Protein AF-A0A838JXH2-F1 (afdb_monomer_lite)

Secondary structure (DSSP, 8-state):
---HHHHHHHHHHHHHHHTSSS-HHHHHHHHHHHTGGG--GGGS-GGGHHHHHHHHHHHH-S--SSSS-HHHHHHHHS-HHHHHHHHHHHHHHHHHHHHHHHHHHT-

Foldseek 3Di:
DADLVLLLVLLVQLLVLCPDDDALLVSNLVSCVRRLVVDDLNNDDPVCSVLSVVLVCQQQVACDPDPDHSNNVSSVPDDSVSSVVSSVSSVVSSVVSVVVVVVVVVD

Radius of gyration: 13.8 Å; chains: 1; bounding box: 30×27×40 Å

Sequence (107 aa):
MEDVNYTYEKLMVAVSTLTGPGDIRARLLDAF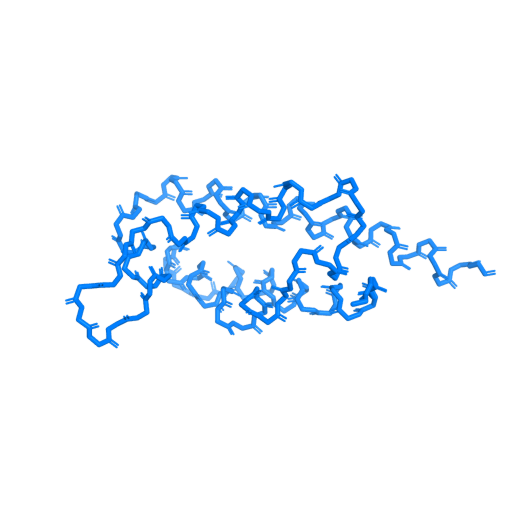ISGLHVLGSNDFPEELRDDWLEIMQALTWLPAERDEGTAQRTVEAMSDDEAREVASQVFSLFLQVAERYCRAEES

pLDDT: mean 93.93, std 7.12, range [55.19, 98.44]

Structure (mmCIF, N/CA/C/O backbone):
data_AF-A0A838JXH2-F1
#
_entry.id   AF-A0A838JXH2-F1
#
loop_
_atom_site.group_PDB
_atom_site.id
_atom_site.type_symbol
_atom_site.label_atom_id
_atom_site.label_alt_id
_atom_site.label_comp_id
_atom_site.label_asym_id
_atom_site.label_entity_id
_atom_site.label_seq_id
_atom_site.pdbx_PDB_ins_code
_atom_site.Cartn_x
_atom_site.Cartn_y
_atom_site.Cartn_z
_atom_site.occupancy
_atom_site.B_iso_or_equiv
_atom_site.auth_seq_id
_atom_site.auth_comp_id
_atom_site.auth_asym_id
_atom_site.auth_atom_id
_atom_site.pdbx_PDB_model_num
ATOM 1 N N . MET A 1 1 ? 14.151 8.488 -9.817 1.00 60.69 1 MET A N 1
ATOM 2 C CA . MET A 1 1 ? 14.601 7.937 -11.112 1.00 60.69 1 MET A CA 1
ATOM 3 C C . MET A 1 1 ? 13.852 6.643 -11.210 1.00 60.69 1 MET A C 1
ATOM 5 O O . MET A 1 1 ? 13.876 5.925 -10.224 1.00 60.69 1 MET A O 1
ATOM 9 N N . GLU A 1 2 ? 13.165 6.401 -12.317 1.00 83.00 2 GLU A N 1
ATOM 10 C CA . GLU A 1 2 ? 12.415 5.161 -12.487 1.00 83.00 2 GLU A CA 1
ATOM 11 C C . GLU A 1 2 ? 13.368 3.970 -12.335 1.00 83.00 2 GLU A C 1
ATOM 13 O O . GLU A 1 2 ? 14.375 3.888 -13.041 1.00 83.00 2 GLU A O 1
ATOM 18 N N . ASP A 1 3 ? 13.083 3.108 -11.362 1.00 88.06 3 ASP A N 1
ATOM 19 C CA . ASP A 1 3 ? 13.877 1.924 -11.047 1.00 88.06 3 ASP A CA 1
ATOM 20 C C . ASP A 1 3 ? 12.912 0.786 -10.713 1.00 88.06 3 ASP A C 1
ATOM 22 O O . ASP A 1 3 ? 12.393 0.661 -9.598 1.00 88.06 3 ASP A O 1
ATOM 26 N N . VAL A 1 4 ? 12.630 -0.025 -11.732 1.00 91.06 4 VAL A N 1
ATOM 27 C CA . VAL A 1 4 ? 11.677 -1.136 -11.651 1.00 91.06 4 VAL A CA 1
ATOM 28 C C . VAL A 1 4 ? 12.145 -2.200 -10.657 1.00 91.06 4 VAL A C 1
ATOM 30 O O . VAL A 1 4 ? 11.304 -2.789 -9.982 1.00 91.06 4 VAL A O 1
ATOM 33 N N . ASN A 1 5 ? 13.456 -2.409 -10.498 1.00 94.06 5 ASN A N 1
ATOM 34 C CA . ASN A 1 5 ? 13.995 -3.397 -9.561 1.00 94.06 5 ASN A CA 1
ATOM 35 C C . ASN A 1 5 ? 13.774 -2.941 -8.120 1.00 94.06 5 ASN A C 1
ATOM 37 O O . ASN A 1 5 ? 13.196 -3.676 -7.319 1.00 94.06 5 ASN A O 1
ATOM 41 N N . TYR A 1 6 ? 14.154 -1.699 -7.812 1.00 94.94 6 TYR A N 1
ATOM 42 C CA . TYR A 1 6 ? 13.907 -1.104 -6.499 1.00 94.94 6 TYR A CA 1
ATOM 43 C C . TYR A 1 6 ? 12.409 -1.089 -6.164 1.00 94.94 6 TYR A C 1
ATOM 45 O O . TYR A 1 6 ? 12.004 -1.511 -5.078 1.00 94.94 6 TYR A O 1
ATOM 53 N N . THR A 1 7 ? 11.572 -0.665 -7.113 1.00 96.56 7 THR A N 1
ATOM 54 C CA . THR A 1 7 ? 10.113 -0.611 -6.940 1.00 96.56 7 THR A CA 1
ATOM 55 C C . THR A 1 7 ? 9.527 -1.997 -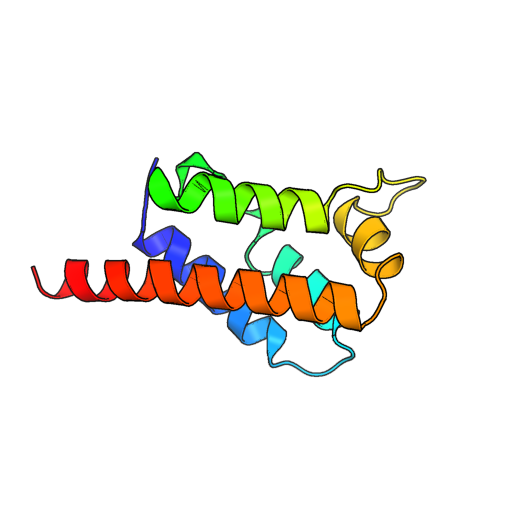6.679 1.00 96.56 7 THR A C 1
ATOM 57 O O . THR A 1 7 ? 8.742 -2.173 -5.744 1.00 96.56 7 THR A O 1
ATOM 60 N N . TYR A 1 8 ? 9.945 -3.001 -7.453 1.00 97.50 8 TYR A N 1
ATOM 61 C CA . TYR A 1 8 ? 9.524 -4.388 -7.281 1.00 97.50 8 TYR A CA 1
ATOM 62 C C . TYR A 1 8 ? 9.892 -4.937 -5.899 1.00 97.50 8 TYR A C 1
ATOM 64 O O . TYR A 1 8 ? 9.026 -5.485 -5.216 1.00 97.50 8 TYR A O 1
ATOM 72 N N . GLU A 1 9 ? 11.135 -4.744 -5.447 1.00 97.44 9 GLU A N 1
ATOM 73 C CA . GLU A 1 9 ? 11.583 -5.197 -4.126 1.00 97.44 9 GLU A CA 1
ATOM 74 C C . GLU A 1 9 ? 10.728 -4.602 -2.997 1.00 97.44 9 GLU A C 1
ATOM 76 O O . GLU A 1 9 ? 10.313 -5.317 -2.080 1.00 97.44 9 GLU A O 1
ATOM 81 N N . LYS A 1 10 ? 10.418 -3.301 -3.057 1.00 98.06 10 LYS A N 1
ATOM 82 C CA . LYS A 1 10 ? 9.598 -2.636 -2.030 1.00 98.06 10 LYS A CA 1
ATOM 83 C C . LYS A 1 10 ? 8.142 -3.078 -2.055 1.00 98.06 10 LYS A C 1
ATOM 85 O O . LYS A 1 10 ? 7.573 -3.332 -0.991 1.00 98.06 10 LYS A O 1
ATOM 90 N N . LEU A 1 11 ? 7.552 -3.226 -3.240 1.00 97.94 11 LEU A N 1
ATOM 91 C CA . LEU A 1 11 ? 6.189 -3.741 -3.372 1.00 97.94 11 LEU A CA 1
ATOM 92 C C . LEU A 1 11 ? 6.088 -5.206 -2.936 1.00 97.94 11 LEU A C 1
ATOM 94 O O . LEU A 1 11 ? 5.112 -5.573 -2.286 1.00 97.94 11 LEU A O 1
ATOM 98 N N . MET A 1 12 ? 7.104 -6.031 -3.206 1.00 98.06 12 MET A N 1
ATOM 99 C CA . MET A 1 12 ? 7.154 -7.417 -2.733 1.00 98.06 12 MET A CA 1
ATOM 100 C C . MET A 1 12 ? 7.125 -7.489 -1.204 1.00 98.06 12 MET A C 1
ATOM 102 O O . MET A 1 12 ? 6.376 -8.294 -0.643 1.00 98.06 12 MET A O 1
ATOM 106 N N . VAL A 1 13 ? 7.907 -6.645 -0.521 1.00 98.12 13 VAL A N 1
ATOM 107 C CA . VAL A 1 13 ? 7.888 -6.558 0.948 1.00 98.12 13 VAL A CA 1
ATOM 108 C C . VAL A 1 13 ? 6.501 -6.139 1.438 1.00 98.12 13 VAL A C 1
ATOM 110 O O . VAL A 1 13 ? 5.939 -6.814 2.299 1.00 98.12 13 VAL A O 1
ATOM 113 N N . ALA A 1 14 ? 5.913 -5.089 0.858 1.00 97.94 14 ALA A N 1
ATOM 114 C CA . ALA A 1 14 ? 4.586 -4.611 1.245 1.00 97.94 14 ALA A CA 1
ATOM 115 C C . ALA A 1 14 ? 3.496 -5.686 1.061 1.00 97.94 14 ALA A C 1
ATOM 117 O O . ALA A 1 14 ? 2.722 -5.947 1.982 1.00 97.94 14 ALA A O 1
ATOM 118 N N . VAL A 1 15 ? 3.462 -6.367 -0.090 1.00 98.00 15 VAL A N 1
ATOM 119 C CA . VAL A 1 15 ? 2.500 -7.447 -0.372 1.00 98.00 15 VAL A CA 1
ATOM 120 C C . VAL A 1 15 ? 2.716 -8.648 0.544 1.00 98.00 15 VAL A C 1
ATOM 122 O O . VAL A 1 15 ? 1.745 -9.225 1.033 1.00 98.00 15 VAL A O 1
ATOM 125 N N . SER A 1 16 ? 3.966 -9.006 0.840 1.00 97.88 16 SER A N 1
ATOM 126 C CA . SER A 1 16 ? 4.263 -10.074 1.803 1.00 97.88 16 SER A CA 1
ATOM 127 C C . SER A 1 16 ? 3.691 -9.738 3.183 1.00 97.88 16 SER A C 1
ATOM 129 O O . SER A 1 16 ? 3.053 -10.587 3.809 1.00 97.88 16 SER A O 1
ATOM 131 N N . THR A 1 17 ? 3.822 -8.483 3.621 1.00 97.69 17 THR A N 1
ATOM 132 C CA . THR A 1 17 ? 3.253 -7.986 4.882 1.00 97.69 17 THR A CA 1
ATOM 133 C C . THR A 1 17 ? 1.721 -8.061 4.912 1.00 97.69 17 THR A C 1
ATOM 135 O O . THR A 1 17 ? 1.156 -8.448 5.936 1.00 97.69 17 THR A O 1
ATOM 138 N N . LEU A 1 18 ? 1.029 -7.819 3.789 1.00 97.31 18 LEU A N 1
ATOM 139 C CA . LEU A 1 18 ? -0.437 -7.967 3.698 1.00 97.31 18 LEU A CA 1
ATOM 140 C C . LEU A 1 18 ? -0.929 -9.398 3.993 1.00 97.31 18 LEU A C 1
ATOM 142 O O . LEU A 1 18 ? -2.074 -9.595 4.414 1.00 97.31 18 LEU A O 1
ATOM 146 N N . THR A 1 19 ? -0.070 -10.405 3.808 1.00 96.00 19 THR A N 1
ATOM 147 C CA . THR A 1 19 ? -0.376 -11.817 4.108 1.00 96.00 19 THR A CA 1
ATOM 148 C C . THR A 1 19 ? -0.058 -12.227 5.550 1.00 96.00 19 THR A C 1
ATOM 150 O O . THR A 1 19 ? -0.317 -13.367 5.938 1.00 96.00 19 THR A O 1
ATOM 153 N N . GLY A 1 20 ? 0.491 -11.307 6.347 1.00 93.12 20 GLY A N 1
ATOM 154 C CA . GLY A 1 20 ? 0.859 -11.530 7.740 1.00 93.12 20 GLY A CA 1
ATOM 155 C C . GLY A 1 20 ? -0.336 -11.705 8.691 1.00 93.12 20 GLY A C 1
ATOM 156 O O . GLY A 1 20 ? -1.497 -11.694 8.273 1.00 93.12 20 GLY A O 1
ATOM 157 N N . PRO A 1 21 ? -0.072 -11.890 9.995 1.00 92.06 21 PRO A N 1
ATOM 158 C CA . PRO A 1 21 ? -1.114 -11.950 11.019 1.00 92.06 21 PRO A CA 1
ATOM 159 C C . PRO A 1 21 ? -1.755 -10.573 11.269 1.00 92.06 21 PRO A C 1
ATOM 161 O O . PRO A 1 21 ? -1.157 -9.541 10.987 1.00 92.06 21 PRO A O 1
ATOM 164 N N . GLY A 1 22 ? -2.951 -10.558 11.863 1.00 93.56 22 GLY A N 1
ATOM 165 C CA . GLY A 1 22 ? -3.673 -9.331 12.227 1.00 93.56 22 GLY A CA 1
ATOM 166 C C . GLY A 1 22 ? -4.912 -9.070 11.370 1.00 93.56 22 GLY A C 1
ATOM 167 O O . GLY A 1 22 ? -5.220 -9.816 10.437 1.00 93.56 22 GLY A O 1
ATOM 168 N N . ASP A 1 23 ? -5.662 -8.021 11.710 1.00 96.62 23 ASP A N 1
ATOM 169 C CA . ASP A 1 23 ? -6.779 -7.571 10.877 1.00 96.62 23 ASP A CA 1
ATOM 170 C C . ASP A 1 23 ? -6.274 -6.871 9.601 1.00 96.62 23 ASP A C 1
ATOM 172 O O . ASP A 1 23 ? -5.078 -6.651 9.412 1.00 96.62 23 ASP A O 1
ATOM 176 N N . ILE A 1 24 ? -7.164 -6.616 8.639 1.00 97.69 24 ILE A N 1
ATOM 177 C CA . ILE A 1 24 ? -6.756 -6.040 7.347 1.00 97.69 24 ILE A CA 1
ATOM 178 C C . ILE A 1 24 ? -6.188 -4.621 7.478 1.00 97.69 24 ILE A C 1
ATOM 180 O O . ILE A 1 24 ? -5.274 -4.276 6.737 1.00 97.69 24 ILE A O 1
ATOM 184 N N . ARG A 1 25 ? -6.662 -3.829 8.445 1.00 97.62 25 ARG A N 1
ATOM 185 C CA . ARG A 1 25 ? -6.184 -2.461 8.665 1.00 97.62 25 ARG A CA 1
ATOM 186 C C . ARG A 1 25 ? -4.764 -2.462 9.208 1.00 97.62 25 ARG A C 1
ATOM 188 O O . ARG A 1 25 ? -3.902 -1.804 8.639 1.00 97.62 25 ARG A O 1
ATOM 195 N N . ALA A 1 26 ? -4.501 -3.256 10.245 1.00 96.62 26 ALA A N 1
ATOM 196 C CA . ALA A 1 26 ? -3.163 -3.407 10.809 1.00 96.62 26 ALA A CA 1
ATOM 197 C C . ALA A 1 26 ? -2.157 -3.849 9.735 1.00 96.62 26 ALA A C 1
ATOM 199 O O . ALA A 1 26 ? -1.120 -3.218 9.556 1.00 96.62 26 ALA A O 1
ATOM 200 N N . ARG A 1 27 ? -2.519 -4.860 8.936 1.00 97.62 27 ARG A N 1
ATOM 201 C CA . ARG A 1 27 ? -1.671 -5.359 7.842 1.00 97.62 27 ARG A CA 1
ATOM 202 C C . ARG A 1 27 ? -1.430 -4.317 6.753 1.00 97.62 27 ARG A C 1
ATOM 204 O O . ARG A 1 27 ? -0.329 -4.254 6.215 1.00 97.62 27 ARG A O 1
ATOM 211 N N . LEU A 1 28 ? -2.430 -3.498 6.428 1.00 98.00 28 LEU A N 1
ATOM 212 C CA . LEU A 1 28 ? -2.293 -2.418 5.452 1.00 98.00 28 LEU A CA 1
ATOM 213 C C . LEU A 1 28 ? -1.371 -1.299 5.959 1.00 98.00 28 LEU A C 1
ATOM 215 O O . LEU A 1 28 ? -0.524 -0.815 5.208 1.00 98.00 28 LEU A O 1
ATOM 219 N N . LEU A 1 29 ? -1.484 -0.929 7.237 1.00 97.44 29 LEU A N 1
ATOM 220 C CA . LEU A 1 29 ? -0.573 0.026 7.867 1.00 97.44 29 LEU A CA 1
ATOM 221 C C . LEU A 1 29 ? 0.865 -0.513 7.898 1.00 97.44 29 LEU A C 1
ATOM 223 O O . LEU A 1 29 ? 1.801 0.199 7.532 1.00 97.44 29 LEU A O 1
ATOM 227 N N . ASP A 1 30 ? 1.046 -1.782 8.256 1.00 97.44 30 ASP A N 1
ATOM 228 C CA . ASP A 1 30 ? 2.360 -2.424 8.254 1.00 97.44 30 ASP A CA 1
ATOM 229 C C . ASP A 1 30 ? 2.940 -2.519 6.832 1.00 97.44 30 ASP A C 1
ATOM 231 O O . ASP A 1 30 ? 4.136 -2.299 6.630 1.00 97.44 30 ASP A O 1
ATOM 235 N N . ALA A 1 31 ? 2.117 -2.788 5.813 1.00 98.06 31 ALA A N 1
ATOM 236 C CA . ALA A 1 31 ? 2.533 -2.759 4.410 1.00 98.06 31 ALA A CA 1
ATOM 237 C C . ALA A 1 31 ? 3.018 -1.357 3.997 1.00 98.06 31 ALA A C 1
ATOM 239 O O . ALA A 1 31 ? 4.068 -1.219 3.359 1.00 98.06 31 ALA A O 1
ATOM 240 N N . PHE A 1 32 ? 2.314 -0.309 4.435 1.00 97.50 32 PHE A N 1
ATOM 241 C CA . PHE A 1 32 ? 2.730 1.072 4.211 1.00 97.50 32 PHE A CA 1
ATOM 242 C C . PHE A 1 32 ? 4.101 1.374 4.834 1.00 97.50 32 PHE A C 1
ATOM 244 O O . PHE A 1 32 ? 5.004 1.873 4.154 1.00 97.50 32 PHE A O 1
ATOM 251 N N . ILE A 1 33 ? 4.287 1.013 6.104 1.00 96.44 33 ILE A N 1
ATOM 252 C CA . ILE A 1 33 ? 5.535 1.239 6.846 1.00 96.44 33 ILE A CA 1
ATOM 253 C C . ILE A 1 33 ? 6.686 0.394 6.280 1.00 96.44 33 ILE A C 1
ATOM 255 O O . ILE A 1 33 ? 7.816 0.867 6.199 1.00 96.44 33 ILE A O 1
ATOM 259 N N . SER A 1 34 ? 6.429 -0.845 5.869 1.00 95.12 34 SER A N 1
ATOM 260 C CA . SER A 1 34 ? 7.480 -1.784 5.454 1.00 95.12 34 SER A CA 1
ATOM 261 C C . SER A 1 34 ? 8.005 -1.557 4.035 1.00 95.12 34 SER A C 1
ATOM 263 O O . SER A 1 34 ? 9.168 -1.870 3.771 1.00 95.12 34 SER A O 1
ATOM 265 N N . GLY A 1 35 ? 7.191 -1.003 3.129 1.00 95.19 35 GLY A N 1
ATOM 266 C CA . GLY A 1 35 ? 7.594 -0.860 1.727 1.00 95.19 35 GLY A CA 1
ATOM 267 C C . GLY A 1 35 ? 7.004 0.323 0.969 1.00 95.19 35 GLY A C 1
ATOM 268 O O . GLY A 1 35 ? 7.715 0.907 0.159 1.00 95.19 35 GLY A O 1
ATOM 269 N N . LEU A 1 36 ? 5.752 0.720 1.218 1.00 97.06 36 LEU A N 1
ATOM 270 C CA . LEU A 1 36 ? 5.113 1.735 0.365 1.00 97.06 36 LEU A CA 1
ATOM 271 C C . LEU A 1 36 ? 5.670 3.144 0.622 1.00 97.06 36 LEU A C 1
ATOM 273 O O . LEU A 1 36 ? 5.995 3.852 -0.323 1.00 97.06 36 LEU A O 1
ATOM 277 N N . HIS A 1 37 ? 5.851 3.555 1.881 1.00 95.38 37 HIS A N 1
ATOM 278 C CA . HIS A 1 37 ? 6.196 4.949 2.209 1.00 95.38 37 HIS A CA 1
ATOM 279 C C . HIS A 1 37 ? 7.553 5.436 1.659 1.00 95.38 37 HIS A C 1
ATOM 281 O O . HIS A 1 37 ? 7.805 6.640 1.650 1.00 95.38 37 HIS A O 1
ATOM 287 N N . VAL A 1 38 ? 8.437 4.520 1.240 1.00 95.94 38 VAL A N 1
ATOM 288 C CA . VAL A 1 38 ? 9.751 4.849 0.658 1.00 95.94 38 VAL A CA 1
ATOM 289 C C . VAL A 1 38 ? 9.718 5.023 -0.859 1.00 95.94 38 VAL A C 1
ATOM 291 O O . VAL A 1 38 ? 10.740 5.390 -1.437 1.00 95.94 38 VAL A O 1
ATOM 294 N N . LEU A 1 39 ? 8.588 4.720 -1.499 1.00 96.94 39 LEU A N 1
ATOM 295 C CA . LEU A 1 39 ? 8.397 4.877 -2.934 1.00 96.94 39 LEU A CA 1
ATOM 296 C C . LEU A 1 39 ? 7.817 6.261 -3.238 1.00 96.94 39 LEU A C 1
ATOM 298 O O . LEU A 1 39 ? 6.924 6.760 -2.552 1.00 96.94 39 LEU A O 1
ATOM 302 N N . GLY A 1 40 ? 8.327 6.889 -4.288 1.00 95.50 40 GLY A N 1
ATOM 303 C CA . GLY A 1 40 ? 7.758 8.082 -4.899 1.00 95.50 40 GLY A CA 1
ATOM 304 C C . GLY A 1 40 ? 7.149 7.759 -6.259 1.00 95.50 40 GLY A C 1
ATOM 305 O O . GLY A 1 40 ? 7.512 6.783 -6.904 1.00 95.50 40 GLY A O 1
ATOM 306 N N . SER A 1 41 ? 6.270 8.629 -6.763 1.00 95.56 41 SER A N 1
ATOM 307 C CA . SER A 1 41 ? 5.667 8.451 -8.097 1.00 95.56 41 SER A CA 1
ATOM 308 C C . SER A 1 41 ? 6.706 8.343 -9.222 1.00 95.56 41 SER A C 1
ATOM 310 O O . SER A 1 41 ? 6.486 7.646 -10.203 1.00 95.56 41 SER A O 1
ATOM 312 N N . ASN A 1 42 ? 7.866 8.985 -9.070 1.00 95.12 42 ASN A N 1
ATOM 313 C CA . ASN A 1 42 ? 8.963 8.924 -10.040 1.00 95.12 42 ASN A CA 1
ATOM 314 C C . ASN A 1 42 ? 9.743 7.600 -10.036 1.00 95.12 42 ASN A C 1
ATOM 316 O O . ASN A 1 42 ? 10.651 7.461 -10.856 1.00 95.12 42 ASN A O 1
ATOM 320 N N . ASP A 1 43 ? 9.448 6.682 -9.114 1.00 95.75 43 ASP A N 1
ATOM 321 C CA . ASP A 1 43 ? 10.020 5.332 -9.107 1.00 95.75 43 ASP A CA 1
ATOM 322 C C . ASP A 1 43 ? 9.215 4.393 -10.023 1.00 95.75 43 ASP A C 1
ATOM 324 O O . ASP A 1 43 ? 9.741 3.385 -10.491 1.00 95.75 43 ASP A O 1
ATOM 328 N N . PHE A 1 44 ? 7.979 4.782 -10.362 1.00 95.25 44 PHE A N 1
ATOM 329 C CA . PHE A 1 44 ? 7.078 4.043 -11.238 1.00 95.25 44 PHE A CA 1
ATOM 330 C C . PHE A 1 44 ? 7.160 4.511 -12.706 1.00 95.25 44 PHE A C 1
ATOM 332 O O . PHE A 1 44 ? 7.331 5.719 -12.965 1.00 95.25 44 PHE A O 1
ATOM 339 N N . PRO A 1 45 ? 6.942 3.581 -13.661 1.00 93.50 45 PRO A N 1
ATOM 340 C CA . PRO A 1 45 ? 6.615 3.900 -15.051 1.00 93.50 45 PRO A CA 1
ATOM 341 C C . PRO A 1 45 ? 5.438 4.870 -15.135 1.00 93.50 45 PRO A C 1
ATOM 343 O O . PRO A 1 45 ? 4.528 4.797 -14.308 1.00 93.50 45 PRO A O 1
ATOM 346 N N . GLU A 1 46 ? 5.451 5.770 -16.122 1.00 94.44 46 GLU A N 1
ATOM 347 C CA . GLU A 1 46 ? 4.460 6.849 -16.266 1.00 94.44 46 GLU A CA 1
ATOM 348 C C . GLU A 1 46 ? 3.017 6.333 -16.207 1.00 94.44 46 GLU A C 1
ATOM 350 O O . GLU A 1 46 ? 2.191 6.909 -15.503 1.00 94.44 46 GLU A O 1
ATOM 355 N N . GLU A 1 47 ? 2.743 5.202 -16.853 1.00 94.69 47 GLU A N 1
ATOM 356 C CA . GLU A 1 47 ? 1.421 4.585 -16.905 1.00 94.69 47 GLU A CA 1
ATOM 357 C C . GLU A 1 47 ? 0.932 3.987 -15.574 1.00 94.69 47 GLU A C 1
ATOM 359 O O . GLU A 1 47 ? -0.253 3.704 -15.451 1.00 94.69 47 GLU A O 1
ATOM 364 N N . LEU A 1 48 ? 1.817 3.790 -14.589 1.00 96.56 48 LEU A N 1
ATOM 365 C CA . LEU A 1 48 ? 1.483 3.252 -13.260 1.00 96.56 48 LEU A CA 1
ATOM 366 C C . LEU A 1 48 ? 1.470 4.329 -12.164 1.00 96.56 48 LEU A C 1
ATOM 368 O O . LEU A 1 48 ? 1.200 4.033 -10.998 1.00 96.56 48 LEU A O 1
ATOM 372 N N . ARG A 1 49 ? 1.799 5.581 -12.503 1.00 96.62 49 ARG A N 1
ATOM 373 C CA . ARG A 1 49 ? 1.900 6.660 -11.509 1.00 96.62 49 ARG A CA 1
ATOM 374 C C . ARG A 1 49 ? 0.553 7.037 -10.926 1.00 96.62 49 ARG A C 1
ATOM 376 O O . ARG A 1 49 ? 0.494 7.315 -9.733 1.00 96.62 49 ARG A O 1
ATOM 383 N N . ASP A 1 50 ? -0.494 7.042 -11.742 1.00 97.38 50 ASP A N 1
ATOM 384 C CA . ASP A 1 50 ? -1.837 7.392 -11.285 1.00 97.38 50 ASP A CA 1
ATOM 385 C C . ASP A 1 50 ? -2.362 6.334 -10.303 1.00 97.38 50 ASP A C 1
ATOM 387 O O . ASP A 1 50 ? -2.757 6.697 -9.198 1.00 97.38 50 ASP A O 1
ATOM 391 N N . ASP A 1 51 ? -2.205 5.040 -10.617 1.00 97.75 51 ASP A N 1
ATOM 392 C CA . ASP A 1 51 ? -2.518 3.929 -9.700 1.00 97.75 51 ASP A CA 1
ATOM 393 C C . ASP A 1 51 ? -1.804 4.094 -8.343 1.00 97.75 51 ASP A C 1
ATOM 395 O O . ASP A 1 51 ? -2.397 3.940 -7.272 1.00 97.75 51 ASP A O 1
ATOM 399 N N . TRP A 1 52 ? -0.513 4.443 -8.370 1.00 97.81 52 TRP A N 1
ATOM 400 C CA . TRP A 1 52 ? 0.261 4.704 -7.156 1.00 97.81 52 TRP A CA 1
ATOM 401 C C . TRP A 1 52 ? -0.270 5.906 -6.363 1.00 97.81 52 TRP A C 1
ATOM 403 O O . TRP A 1 52 ? -0.399 5.844 -5.136 1.00 97.81 52 TRP A O 1
ATOM 413 N N . LEU A 1 53 ? -0.568 7.014 -7.043 1.00 97.56 53 LEU A N 1
ATOM 414 C CA . LEU A 1 53 ? -1.065 8.231 -6.407 1.00 97.56 53 LEU A CA 1
ATOM 415 C C . LEU A 1 53 ? -2.446 8.021 -5.782 1.00 97.56 53 LEU A C 1
ATOM 417 O O . LEU A 1 53 ? -2.683 8.531 -4.687 1.00 97.56 53 LEU A O 1
ATO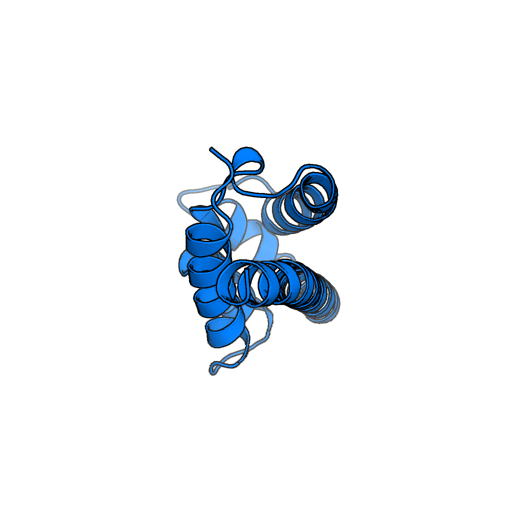M 421 N N . GLU A 1 54 ? -3.320 7.244 -6.420 1.00 97.88 54 GLU A N 1
ATOM 422 C CA . GLU A 1 54 ? -4.625 6.869 -5.871 1.00 97.88 54 GLU A CA 1
ATOM 423 C C . GLU A 1 54 ? -4.480 6.062 -4.575 1.00 97.88 54 GLU A C 1
ATOM 425 O O . GLU A 1 54 ? -5.102 6.403 -3.565 1.00 97.88 54 GLU A O 1
ATOM 430 N N . ILE A 1 55 ? -3.596 5.058 -4.553 1.00 98.00 55 ILE A N 1
ATOM 431 C CA . ILE A 1 55 ? -3.292 4.279 -3.340 1.00 98.00 55 ILE A CA 1
ATOM 432 C C . ILE A 1 55 ? -2.767 5.195 -2.230 1.00 98.00 55 ILE A C 1
ATOM 434 O O . ILE A 1 55 ? -3.219 5.123 -1.084 1.00 98.00 55 ILE A O 1
ATOM 438 N N . MET A 1 56 ? -1.825 6.084 -2.550 1.00 97.62 56 MET A N 1
ATOM 439 C CA . MET A 1 56 ? -1.246 6.992 -1.560 1.00 97.62 56 MET A CA 1
ATOM 440 C C . MET A 1 56 ? -2.260 7.999 -1.034 1.00 97.62 56 MET A C 1
ATOM 442 O O . MET A 1 56 ? -2.268 8.284 0.164 1.00 97.62 56 MET A O 1
ATOM 446 N N . GLN A 1 57 ? -3.147 8.502 -1.890 1.00 96.56 57 GLN A N 1
ATOM 447 C CA . GLN A 1 57 ? -4.253 9.351 -1.471 1.00 96.56 57 GLN A CA 1
ATOM 448 C C . GLN A 1 57 ? -5.197 8.591 -0.536 1.00 96.56 57 GLN A C 1
ATOM 450 O O . GLN A 1 57 ? -5.525 9.103 0.534 1.00 96.56 57 GLN A O 1
ATOM 455 N N . ALA A 1 58 ? -5.575 7.357 -0.878 1.00 96.44 58 ALA A N 1
ATOM 456 C CA . ALA A 1 58 ? -6.418 6.518 -0.031 1.00 96.44 58 ALA A CA 1
ATOM 457 C C . ALA A 1 58 ? -5.774 6.243 1.336 1.00 96.44 58 ALA A C 1
ATOM 459 O O . ALA A 1 58 ? -6.468 6.235 2.348 1.00 96.44 58 ALA A O 1
ATOM 460 N N . LEU A 1 59 ? -4.450 6.087 1.391 1.00 96.12 59 LEU A N 1
ATOM 461 C CA . LEU A 1 59 ? -3.709 5.840 2.628 1.00 96.12 59 LEU A CA 1
ATOM 462 C C . LEU A 1 59 ? -3.393 7.102 3.436 1.00 96.12 59 LEU A C 1
ATOM 464 O O . LEU A 1 59 ? -2.981 6.964 4.579 1.00 96.12 59 LEU A O 1
ATOM 468 N N . THR A 1 60 ? -3.537 8.314 2.892 1.00 94.88 60 THR A N 1
ATOM 469 C CA . THR A 1 60 ? -3.064 9.544 3.565 1.00 94.88 60 THR A CA 1
ATOM 470 C C . THR A 1 60 ? -4.031 10.731 3.507 1.00 94.88 60 THR A C 1
ATOM 472 O O . THR A 1 60 ? -3.639 11.860 3.802 1.00 94.88 60 THR A O 1
ATOM 475 N N . TRP A 1 61 ? -5.301 10.514 3.151 1.00 93.25 61 TRP A N 1
ATOM 476 C CA . TRP A 1 61 ? -6.271 11.607 3.015 1.00 93.25 61 TRP A CA 1
ATOM 477 C C . TRP A 1 61 ? -6.629 12.291 4.340 1.00 93.25 61 TRP A C 1
ATOM 479 O O . TRP A 1 61 ? -7.006 13.466 4.328 1.00 93.25 61 TRP A O 1
ATOM 489 N N . LEU A 1 62 ? -6.534 11.586 5.472 1.00 90.69 62 LEU A N 1
ATOM 490 C CA . LEU A 1 62 ? -6.918 12.125 6.773 1.00 90.69 62 LEU A CA 1
ATOM 491 C C . LEU A 1 62 ? -5.677 12.680 7.492 1.00 90.69 62 LEU A C 1
ATOM 493 O O . LEU A 1 62 ? -4.806 11.895 7.876 1.00 90.69 62 LEU A O 1
ATOM 497 N N . PRO A 1 63 ? -5.564 14.010 7.692 1.00 85.56 63 PRO A N 1
ATOM 498 C CA . PRO A 1 63 ? -4.405 14.603 8.351 1.00 85.56 63 PRO A CA 1
ATOM 499 C C . PRO A 1 63 ? -4.239 14.078 9.781 1.00 85.56 63 PRO A C 1
ATOM 501 O O . PRO A 1 63 ? -5.217 13.828 10.484 1.00 85.56 63 PRO A O 1
ATOM 504 N N . ALA A 1 64 ? -2.986 13.960 10.222 1.00 86.44 64 ALA A N 1
ATOM 505 C CA . ALA A 1 64 ? -2.672 13.652 11.611 1.00 86.44 64 ALA A CA 1
ATOM 506 C C . ALA A 1 64 ? -3.220 14.739 12.553 1.00 86.44 64 ALA A C 1
ATOM 508 O O . ALA A 1 64 ? -3.054 15.934 12.299 1.00 86.44 64 ALA A O 1
ATOM 509 N N . GLU A 1 65 ? -3.849 14.328 13.657 1.00 81.19 65 GLU A N 1
ATOM 510 C CA . GLU A 1 65 ? -4.383 15.255 14.668 1.00 81.19 65 GLU A CA 1
ATOM 511 C C . GLU A 1 65 ? -3.412 15.456 15.846 1.00 81.19 65 GLU A C 1
ATOM 513 O O . GLU A 1 65 ? -3.546 16.421 16.604 1.00 81.19 65 GLU A O 1
ATOM 518 N N . ARG A 1 66 ? -2.448 14.540 16.030 1.00 82.00 66 ARG A N 1
ATOM 519 C CA . ARG A 1 66 ? -1.497 14.499 17.160 1.00 82.00 66 ARG A CA 1
ATOM 520 C C . ARG A 1 66 ? -0.114 14.013 16.693 1.00 82.00 66 ARG A C 1
ATOM 522 O O . ARG A 1 66 ? 0.289 14.311 15.577 1.00 82.00 66 ARG A O 1
ATOM 529 N N . ASP A 1 67 ? 0.600 13.262 17.535 1.00 83.44 67 ASP A N 1
ATOM 530 C CA . ASP A 1 67 ? 1.927 12.696 17.241 1.00 83.44 67 ASP A CA 1
ATOM 531 C C . ASP A 1 67 ? 1.882 11.435 16.345 1.00 83.44 67 ASP A C 1
ATOM 533 O O . ASP A 1 67 ? 2.915 10.818 16.088 1.00 83.44 67 ASP A O 1
ATOM 537 N N . GLU A 1 68 ? 0.698 11.017 15.889 1.00 80.12 68 GLU A N 1
ATOM 538 C CA . GLU A 1 68 ? 0.527 9.869 14.989 1.00 80.12 68 GLU A CA 1
ATOM 539 C C . GLU A 1 68 ? 0.815 10.232 13.524 1.00 80.12 68 GLU A C 1
ATOM 541 O O . GLU A 1 68 ? 0.694 11.383 13.109 1.00 80.12 68 GLU A O 1
ATOM 546 N N . GLY A 1 69 ? 1.183 9.242 12.707 1.00 88.69 69 GLY A N 1
ATOM 547 C CA . GLY A 1 69 ? 1.348 9.451 11.268 1.00 88.69 69 GLY A CA 1
ATOM 548 C C . GLY A 1 69 ? 0.002 9.572 10.544 1.00 88.69 69 GLY A C 1
ATOM 549 O O . GLY A 1 69 ? -0.952 8.875 10.884 1.00 88.69 69 GLY A O 1
ATOM 550 N N . THR A 1 70 ? -0.060 10.378 9.478 1.00 91.00 70 THR A N 1
ATOM 551 C CA . THR A 1 70 ? -1.246 10.519 8.603 1.00 91.00 70 THR A CA 1
ATOM 552 C C . THR A 1 70 ? -1.782 9.163 8.129 1.00 91.00 70 THR A C 1
ATOM 554 O O . THR A 1 70 ? -2.990 8.938 8.121 1.00 91.00 70 THR A O 1
ATOM 557 N N . ALA A 1 71 ? -0.884 8.229 7.792 1.00 91.25 71 ALA A N 1
ATOM 558 C CA . ALA A 1 71 ? -1.269 6.891 7.354 1.00 91.25 71 ALA A CA 1
ATOM 559 C C . ALA A 1 71 ? -1.939 6.066 8.453 1.00 91.25 71 ALA A C 1
ATOM 561 O O . ALA A 1 71 ? -2.949 5.415 8.204 1.00 91.25 71 ALA A O 1
ATOM 562 N N . GLN A 1 72 ? -1.428 6.148 9.683 1.00 93.31 72 GLN A N 1
ATOM 563 C CA . GLN A 1 72 ? -2.047 5.488 10.826 1.00 93.31 72 GLN A CA 1
ATOM 564 C C . GLN A 1 72 ? -3.462 6.027 11.053 1.00 93.31 72 GLN A C 1
ATOM 566 O O . GLN A 1 72 ? -4.409 5.243 11.090 1.00 93.31 72 GLN A O 1
ATOM 571 N N . ARG A 1 73 ? -3.625 7.357 11.110 1.00 93.56 73 ARG A N 1
ATOM 572 C CA . ARG A 1 73 ? -4.941 7.984 11.297 1.00 93.56 73 ARG A CA 1
ATOM 573 C C . ARG A 1 73 ? -5.930 7.566 10.211 1.00 93.56 73 ARG A C 1
ATOM 575 O O . ARG A 1 73 ? -7.074 7.231 10.505 1.00 93.56 73 ARG A O 1
ATOM 582 N N . THR A 1 74 ? -5.481 7.599 8.960 1.00 94.00 74 THR A N 1
ATOM 583 C CA . THR A 1 74 ? -6.313 7.282 7.800 1.00 94.00 74 THR A CA 1
ATOM 584 C C . THR A 1 74 ? -6.765 5.826 7.836 1.00 94.00 74 THR A C 1
ATOM 586 O O . THR A 1 74 ? -7.957 5.555 7.718 1.00 94.00 74 THR A O 1
ATOM 589 N N . VAL A 1 75 ? -5.840 4.891 8.064 1.00 94.56 75 VAL A N 1
ATOM 590 C CA . VAL A 1 75 ? -6.150 3.458 8.124 1.00 94.56 75 VAL A CA 1
ATOM 591 C C . VAL A 1 75 ? -7.078 3.134 9.295 1.00 94.56 75 VAL A C 1
ATOM 593 O O . VAL A 1 75 ? -8.017 2.367 9.116 1.00 94.56 75 VAL A O 1
ATOM 596 N N . GLU A 1 76 ? -6.888 3.742 10.468 1.00 93.50 76 GLU A N 1
ATOM 597 C CA . GLU A 1 76 ? -7.794 3.572 11.617 1.00 93.50 76 GLU A CA 1
ATOM 598 C C . GLU A 1 76 ? -9.224 4.067 11.339 1.00 93.50 76 GLU A C 1
ATOM 600 O O . GLU A 1 76 ? -10.176 3.548 11.924 1.00 93.50 76 GLU A O 1
ATOM 605 N N . ALA A 1 77 ? -9.385 5.049 10.447 1.00 94.94 77 ALA A N 1
ATOM 606 C CA . ALA A 1 77 ? -10.686 5.568 10.034 1.00 94.94 77 ALA A CA 1
ATOM 607 C C . ALA A 1 77 ? -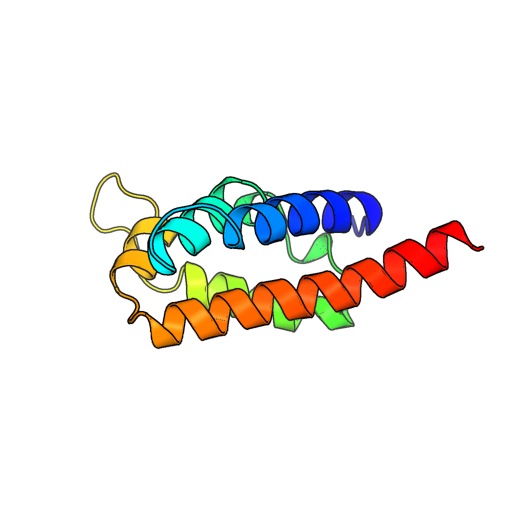11.377 4.713 8.956 1.00 94.94 77 ALA A C 1
ATOM 609 O O . ALA A 1 77 ? -12.577 4.885 8.738 1.00 94.94 77 ALA A O 1
ATOM 610 N N . MET A 1 78 ? -10.656 3.798 8.299 1.00 96.75 78 MET A N 1
ATOM 611 C CA . MET A 1 78 ? -11.226 2.920 7.277 1.00 96.75 78 MET A CA 1
ATOM 612 C C . MET A 1 78 ? -12.138 1.849 7.885 1.00 96.75 78 MET A C 1
ATOM 614 O O . MET A 1 78 ? -11.879 1.255 8.940 1.00 96.75 78 MET A O 1
ATOM 618 N N . SER A 1 79 ? -13.186 1.509 7.150 1.00 97.31 79 SER A N 1
ATOM 619 C CA . SER A 1 79 ? -13.852 0.220 7.289 1.00 97.31 79 SER A CA 1
ATOM 620 C C . SER A 1 79 ? -12.938 -0.919 6.820 1.00 97.31 79 SER A C 1
ATOM 622 O O . SER A 1 79 ? -11.969 -0.725 6.084 1.00 97.31 79 SER A O 1
ATOM 624 N N . ASP A 1 80 ? -13.252 -2.147 7.231 1.00 97.06 80 ASP A N 1
ATOM 625 C CA . ASP A 1 80 ? -12.500 -3.317 6.770 1.00 97.06 80 ASP A CA 1
ATOM 626 C C . ASP A 1 80 ? -12.611 -3.510 5.248 1.00 97.06 80 ASP A C 1
ATOM 628 O O . ASP A 1 80 ? -11.684 -4.034 4.637 1.00 97.06 80 ASP A O 1
ATOM 632 N N . ASP A 1 81 ? -13.726 -3.105 4.635 1.00 97.75 81 ASP A N 1
ATOM 633 C CA . ASP A 1 81 ? -13.941 -3.239 3.191 1.00 97.75 81 ASP A CA 1
ATOM 634 C C . ASP A 1 81 ? -13.121 -2.218 2.399 1.00 97.75 81 ASP A C 1
ATOM 636 O O . ASP A 1 81 ? -12.468 -2.596 1.430 1.00 97.75 81 ASP A O 1
ATOM 640 N N . GLU A 1 82 ? -13.049 -0.964 2.857 1.00 97.81 82 GLU A N 1
ATOM 641 C CA . GLU A 1 82 ? -12.146 0.039 2.274 1.00 97.81 82 GLU A CA 1
ATOM 642 C C . GLU A 1 82 ? -10.684 -0.413 2.371 1.00 97.81 82 GLU A C 1
ATOM 644 O O . GLU A 1 82 ? -9.947 -0.359 1.389 1.00 97.81 82 GLU A O 1
ATOM 649 N N . ALA A 1 83 ? -10.269 -0.950 3.522 1.00 97.94 83 ALA A N 1
ATOM 650 C CA . ALA A 1 83 ? -8.913 -1.467 3.686 1.00 97.94 83 ALA A CA 1
ATOM 651 C C . ALA A 1 83 ? -8.621 -2.678 2.775 1.00 97.94 83 ALA A C 1
ATOM 653 O O . ALA A 1 83 ? -7.506 -2.814 2.268 1.00 97.94 83 ALA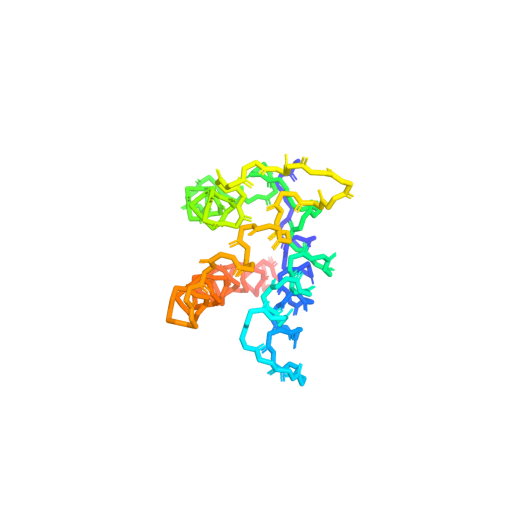 A O 1
ATOM 654 N N . ARG A 1 84 ? -9.606 -3.558 2.535 1.00 97.94 84 ARG A N 1
ATOM 655 C CA . ARG A 1 84 ? -9.478 -4.670 1.570 1.00 97.94 84 ARG A CA 1
ATOM 656 C C . ARG A 1 84 ? -9.345 -4.171 0.137 1.00 97.94 84 ARG A C 1
ATOM 658 O O . ARG A 1 84 ? -8.564 -4.751 -0.618 1.00 97.94 84 ARG A O 1
ATOM 665 N N . GLU A 1 85 ? -10.084 -3.130 -0.227 1.00 98.31 85 GLU A N 1
ATOM 666 C CA . GLU A 1 85 ? -10.008 -2.531 -1.559 1.00 98.31 85 GLU A CA 1
ATOM 667 C C . GLU A 1 85 ? -8.610 -1.958 -1.806 1.00 98.31 85 GLU A C 1
ATOM 669 O O . GLU A 1 85 ? -7.946 -2.345 -2.766 1.00 98.31 85 GLU A O 1
ATOM 674 N N . VAL A 1 86 ? -8.091 -1.158 -0.870 1.00 98.38 86 VAL A N 1
ATOM 675 C CA . VAL A 1 86 ? -6.739 -0.587 -0.985 1.00 98.38 86 VAL A CA 1
ATOM 676 C C . VAL A 1 86 ? -5.666 -1.680 -1.010 1.00 98.38 86 VAL A C 1
ATOM 678 O O . VAL A 1 86 ? -4.748 -1.633 -1.828 1.00 98.38 86 VAL A O 1
ATOM 681 N N . ALA A 1 87 ? -5.785 -2.720 -0.178 1.00 98.31 87 ALA A N 1
ATOM 682 C CA . ALA A 1 87 ? -4.870 -3.864 -0.227 1.00 98.31 87 ALA A CA 1
ATOM 683 C C . ALA A 1 87 ? -4.904 -4.584 -1.591 1.00 98.31 87 ALA A C 1
ATOM 685 O O . ALA A 1 87 ? -3.866 -5.033 -2.085 1.00 98.31 87 ALA A O 1
ATOM 686 N N . SER A 1 88 ? -6.079 -4.666 -2.220 1.00 98.31 88 SER A N 1
ATOM 687 C CA . SER A 1 88 ? -6.246 -5.248 -3.556 1.00 98.31 88 SER A CA 1
ATOM 688 C C . SER A 1 88 ? -5.618 -4.369 -4.639 1.00 98.31 88 SER A C 1
ATOM 690 O O . SER A 1 88 ? -4.961 -4.896 -5.537 1.00 98.31 88 SER A O 1
ATOM 692 N N . GLN A 1 89 ? -5.733 -3.043 -4.525 1.00 98.44 89 GLN A N 1
ATOM 693 C CA . GLN A 1 89 ? -5.053 -2.091 -5.409 1.00 98.44 89 GLN A CA 1
ATOM 694 C C . GLN A 1 89 ? -3.526 -2.213 -5.301 1.00 98.44 89 GLN A C 1
ATOM 696 O O . GLN A 1 89 ? -2.850 -2.321 -6.323 1.00 98.44 89 GLN A O 1
ATOM 701 N N . VAL A 1 90 ? -2.981 -2.299 -4.080 1.00 98.44 90 VAL A N 1
ATOM 702 C CA . VAL A 1 90 ? -1.542 -2.531 -3.845 1.00 98.44 90 VAL A CA 1
ATOM 703 C C . VAL A 1 90 ? -1.080 -3.831 -4.505 1.00 98.44 90 VAL A C 1
ATOM 705 O O . VAL A 1 90 ? -0.048 -3.852 -5.178 1.00 98.44 90 VAL A O 1
ATOM 708 N N . PHE A 1 91 ? -1.846 -4.913 -4.353 1.00 98.44 91 PHE A N 1
ATOM 709 C CA . PHE A 1 91 ? -1.522 -6.189 -4.987 1.00 98.44 91 PHE A CA 1
ATOM 710 C C . PHE A 1 91 ? -1.586 -6.116 -6.521 1.00 98.44 91 PHE A C 1
ATOM 712 O O . PHE A 1 91 ? -0.697 -6.634 -7.194 1.00 98.44 91 PHE A O 1
ATOM 719 N N . SER A 1 92 ? -2.592 -5.438 -7.079 1.00 98.38 92 SER A N 1
ATOM 720 C CA . SER A 1 92 ? -2.711 -5.212 -8.525 1.00 98.38 92 SER A CA 1
ATOM 721 C C . SER A 1 92 ? -1.505 -4.446 -9.075 1.00 98.38 92 SER A C 1
ATOM 723 O O . SER A 1 92 ? -0.868 -4.891 -10.031 1.00 98.38 92 SER A O 1
ATOM 725 N N . LEU A 1 93 ? -1.125 -3.340 -8.427 1.00 98.31 93 LEU A N 1
ATOM 726 C CA . LEU A 1 93 ? 0.049 -2.551 -8.798 1.00 98.31 93 LEU A CA 1
ATOM 727 C C . LEU A 1 93 ? 1.338 -3.385 -8.727 1.00 98.31 93 LEU A C 1
ATOM 729 O O . LEU A 1 93 ? 2.159 -3.334 -9.643 1.00 98.31 93 LEU A O 1
ATOM 733 N N . PHE A 1 94 ? 1.490 -4.219 -7.693 1.00 98.31 94 PHE A N 1
ATOM 734 C CA . PHE A 1 94 ? 2.603 -5.165 -7.596 1.00 98.31 94 PHE A CA 1
ATOM 735 C C . PHE A 1 94 ? 2.662 -6.131 -8.785 1.00 98.31 94 PHE A C 1
ATOM 737 O O . PHE A 1 94 ? 3.740 -6.307 -9.346 1.00 98.31 94 PHE A O 1
ATOM 744 N N . LEU A 1 95 ? 1.540 -6.723 -9.209 1.00 98.06 95 LEU A N 1
ATOM 745 C CA . LEU A 1 95 ? 1.521 -7.627 -10.368 1.00 98.06 95 LEU A CA 1
ATOM 746 C C . LEU A 1 95 ? 1.960 -6.919 -11.657 1.00 98.06 95 LEU A C 1
ATOM 748 O O . LEU A 1 95 ? 2.740 -7.480 -12.428 1.00 98.06 95 LEU A O 1
ATOM 752 N N . GLN A 1 96 ? 1.513 -5.678 -11.864 1.00 97.56 96 GLN A N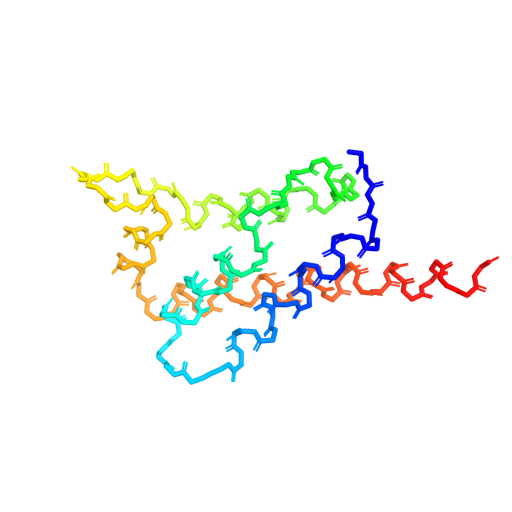 1
ATOM 753 C CA . GLN A 1 96 ? 1.895 -4.872 -13.028 1.00 97.56 96 GLN A CA 1
ATOM 754 C C . GLN A 1 96 ? 3.398 -4.544 -13.045 1.00 97.56 96 GLN A C 1
ATOM 756 O O . GLN A 1 96 ? 4.029 -4.549 -14.108 1.00 97.56 96 GLN A O 1
ATOM 761 N N . VAL A 1 97 ? 3.990 -4.271 -11.879 1.00 96.88 97 VAL A N 1
ATOM 762 C CA . VAL A 1 97 ? 5.438 -4.047 -11.743 1.00 96.88 97 VAL A CA 1
ATOM 763 C C . VAL A 1 97 ? 6.215 -5.358 -11.906 1.00 96.88 97 VAL A C 1
ATOM 765 O O . VAL A 1 97 ? 7.216 -5.383 -12.620 1.00 96.88 97 VAL A O 1
ATOM 768 N N . ALA A 1 98 ? 5.740 -6.458 -11.319 1.00 96.81 98 ALA A N 1
ATOM 769 C CA . ALA A 1 98 ? 6.366 -7.776 -11.419 1.00 96.81 98 ALA A CA 1
ATOM 770 C C . ALA A 1 98 ? 6.444 -8.277 -12.871 1.00 96.81 98 ALA A C 1
ATOM 772 O O . ALA A 1 98 ? 7.474 -8.799 -13.291 1.00 96.81 98 ALA A O 1
ATOM 773 N N . GLU A 1 99 ? 5.393 -8.067 -13.669 1.00 95.75 99 GLU A N 1
ATOM 774 C CA . GLU A 1 99 ? 5.399 -8.399 -15.100 1.00 95.75 99 GLU A CA 1
ATOM 775 C C . GLU A 1 99 ? 6.525 -7.672 -15.855 1.00 95.75 99 GLU A C 1
ATOM 777 O O . GLU A 1 99 ? 7.192 -8.261 -16.709 1.00 95.75 99 GLU A O 1
ATOM 782 N N . ARG A 1 100 ? 6.764 -6.397 -15.527 1.00 94.25 100 ARG A N 1
ATOM 783 C CA . ARG A 1 100 ? 7.833 -5.587 -16.132 1.00 94.25 100 ARG A CA 1
ATOM 784 C C . ARG A 1 100 ? 9.212 -6.030 -15.659 1.00 94.25 100 ARG A C 1
ATOM 786 O O . ARG A 1 100 ? 10.108 -6.153 -16.489 1.00 94.25 100 ARG A O 1
ATOM 793 N N . TYR A 1 101 ? 9.357 -6.310 -14.364 1.00 93.19 101 TYR A N 1
ATOM 794 C CA . TYR A 1 101 ? 10.586 -6.846 -13.779 1.00 93.19 101 TYR A CA 1
ATOM 795 C C . TYR A 1 101 ? 11.018 -8.136 -14.492 1.00 93.19 101 TYR A C 1
ATOM 797 O O . TYR A 1 101 ? 12.132 -8.213 -15.003 1.00 93.19 101 TYR A O 1
ATOM 805 N N . CYS A 1 102 ? 10.111 -9.110 -14.630 1.00 92.25 102 CYS A N 1
ATOM 806 C CA . CYS A 1 102 ? 10.423 -10.385 -15.283 1.00 92.25 102 CYS A CA 1
ATOM 807 C C . CYS A 1 102 ? 10.834 -10.209 -16.754 1.00 92.25 102 CYS A C 1
ATOM 809 O O . CYS A 1 102 ? 11.791 -10.830 -17.202 1.00 92.25 102 CYS A O 1
ATOM 811 N N . ARG A 1 103 ? 10.155 -9.330 -17.507 1.00 90.06 103 ARG A N 1
ATOM 812 C CA . ARG A 1 103 ? 10.520 -9.039 -18.908 1.00 90.06 103 ARG A CA 1
ATOM 813 C C . ARG A 1 103 ? 11.896 -8.388 -19.046 1.00 90.06 103 ARG A C 1
ATOM 815 O O . ARG A 1 103 ? 12.559 -8.603 -20.054 1.00 90.06 103 ARG A O 1
ATOM 822 N N . ALA A 1 104 ? 12.304 -7.576 -18.072 1.00 84.44 104 ALA A N 1
ATOM 823 C CA . ALA A 1 104 ? 13.603 -6.910 -18.083 1.00 84.44 104 ALA A CA 1
ATOM 824 C C . ALA A 1 104 ? 14.765 -7.880 -17.801 1.00 84.44 104 ALA A C 1
ATOM 826 O O . ALA A 1 104 ? 15.850 -7.672 -18.332 1.00 84.44 104 ALA A O 1
ATOM 827 N N . GLU A 1 105 ? 14.549 -8.945 -17.016 1.00 77.06 105 GLU A N 1
ATOM 828 C CA . GLU A 1 105 ? 15.560 -9.992 -16.779 1.00 77.06 105 GLU A CA 1
ATOM 829 C C . GLU A 1 105 ? 15.763 -10.936 -17.978 1.00 77.06 105 GLU A C 1
ATOM 831 O O . GLU A 1 105 ? 16.811 -11.570 -18.098 1.00 77.06 105 GLU A O 1
ATOM 836 N N . GLU A 1 106 ? 14.777 -11.039 -18.872 1.00 68.62 106 GLU A N 1
ATOM 837 C CA . GLU A 1 106 ? 14.831 -11.896 -20.066 1.00 68.62 106 GLU A CA 1
ATOM 838 C C . GLU A 1 106 ? 15.523 -11.237 -21.277 1.00 68.62 106 GLU A C 1
ATOM 840 O O . GLU A 1 106 ? 15.751 -11.911 -22.288 1.00 68.62 106 GLU A O 1
ATOM 845 N N . SER A 1 107 ? 15.840 -9.938 -21.196 1.00 55.19 107 SER A N 1
ATOM 846 C CA . SER A 1 107 ? 16.293 -9.107 -22.320 1.00 55.19 107 SER A CA 1
ATOM 847 C C . SER A 1 107 ? 17.791 -8.810 -22.317 1.00 55.19 107 SER A C 1
ATOM 849 O O . SER A 1 107 ? 18.306 -8.618 -23.445 1.00 55.19 107 SER A O 1
#